Protein AF-A0A2V6Y7Y0-F1 (afdb_monomer)

Secondary structure (DSSP, 8-state):
---------PPPTTS--PPEEEE-TTS-EEEEE-HHHHH----------------------

Radius of gyration: 23.79 Å; Cα contacts (8 Å, |Δi|>4): 30; chains: 1; bounding box: 24×74×53 Å

Sequence (61 aa):
MKDNLELVRLPSSDESIAPVTILDAQGHVVRVVAAAEFRSTEPRVAASRPPAALRRRRGGE

Mean predicted aligned error: 16.33 Å

Structure (mmCIF, N/CA/C/O backbone):
data_AF-A0A2V6Y7Y0-F1
#
_entry.id   AF-A0A2V6Y7Y0-F1
#
loop_
_atom_site.group_PDB
_atom_site.id
_atom_site.type_symbol
_atom_site.label_atom_id
_atom_site.label_alt_id
_atom_site.label_comp_id
_atom_site.label_asym_id
_atom_site.label_entity_id
_atom_site.label_seq_id
_atom_site.pdbx_PDB_ins_code
_atom_site.Cartn_x
_atom_site.Cartn_y
_atom_site.Cartn_z
_atom_site.occupancy
_atom_site.B_iso_or_equiv
_atom_site.auth_seq_id
_atom_site.auth_comp_id
_atom_site.auth_asym_id
_atom_site.auth_atom_id
_atom_site.pdbx_PDB_model_num
ATOM 1 N N . MET A 1 1 ? -17.097 41.210 1.621 1.00 41.12 1 MET A N 1
ATOM 2 C CA . MET A 1 1 ? -16.811 39.761 1.671 1.00 41.12 1 MET A CA 1
ATOM 3 C C . MET A 1 1 ? -15.548 39.546 0.860 1.00 41.12 1 MET A C 1
ATOM 5 O O . MET A 1 1 ? -15.476 40.107 -0.220 1.00 41.12 1 MET A O 1
ATOM 9 N N . LYS A 1 2 ? -14.517 38.913 1.431 1.00 47.19 2 LYS A N 1
ATOM 10 C CA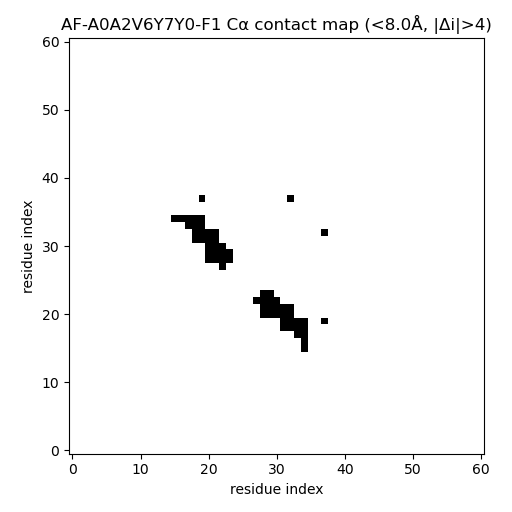 . LYS A 1 2 ? -13.268 38.602 0.721 1.00 47.19 2 LYS A CA 1
ATOM 11 C C . LYS A 1 2 ? -13.320 37.132 0.336 1.00 47.19 2 LYS A C 1
ATOM 13 O O . LYS A 1 2 ? -13.417 36.273 1.213 1.00 47.19 2 LYS A O 1
ATOM 18 N N . ASP A 1 3 ? -13.293 36.886 -0.958 1.00 56.38 3 ASP A N 1
ATOM 19 C CA . ASP A 1 3 ? -13.331 35.566 -1.571 1.00 56.38 3 ASP A CA 1
ATOM 20 C C . ASP A 1 3 ? -11.981 34.900 -1.275 1.00 56.38 3 ASP A C 1
ATOM 22 O O . ASP A 1 3 ? -10.958 35.210 -1.883 1.00 56.38 3 ASP A O 1
ATOM 26 N N . ASN A 1 4 ? -11.952 34.042 -0.252 1.00 59.59 4 ASN A N 1
ATOM 27 C CA . ASN A 1 4 ? -10.785 33.223 0.059 1.00 59.59 4 ASN A CA 1
ATOM 28 C C . ASN A 1 4 ? -10.722 32.103 -0.981 1.00 59.59 4 ASN A C 1
ATOM 30 O O . ASN A 1 4 ? -11.182 30.989 -0.743 1.00 59.59 4 ASN A O 1
ATOM 34 N N . LEU A 1 5 ? -10.174 32.413 -2.155 1.00 65.69 5 LEU A N 1
ATOM 35 C CA . LEU A 1 5 ? -9.699 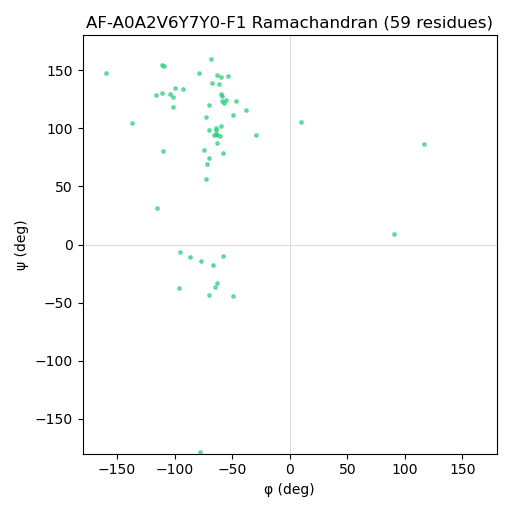31.405 -3.097 1.00 65.69 5 LEU A CA 1
ATOM 36 C C . LEU A 1 5 ? -8.416 30.794 -2.519 1.00 65.69 5 LEU A C 1
ATOM 38 O O . LEU A 1 5 ? -7.313 31.044 -3.004 1.00 65.69 5 LEU A O 1
ATOM 42 N N . GLU A 1 6 ? -8.553 30.031 -1.434 1.00 66.31 6 GLU A N 1
ATOM 43 C CA . GLU A 1 6 ? -7.499 29.124 -1.002 1.00 66.31 6 GLU A CA 1
ATOM 44 C C . GLU A 1 6 ? -7.350 28.082 -2.109 1.00 66.31 6 GLU A C 1
ATOM 46 O O . GLU A 1 6 ? -8.175 27.184 -2.280 1.00 66.31 6 GLU A O 1
ATOM 51 N N . LEU A 1 7 ? -6.329 28.273 -2.940 1.00 65.31 7 LEU A N 1
ATOM 52 C CA . LEU A 1 7 ? -5.945 27.325 -3.967 1.00 65.31 7 LEU A CA 1
ATOM 53 C C . LEU A 1 7 ? 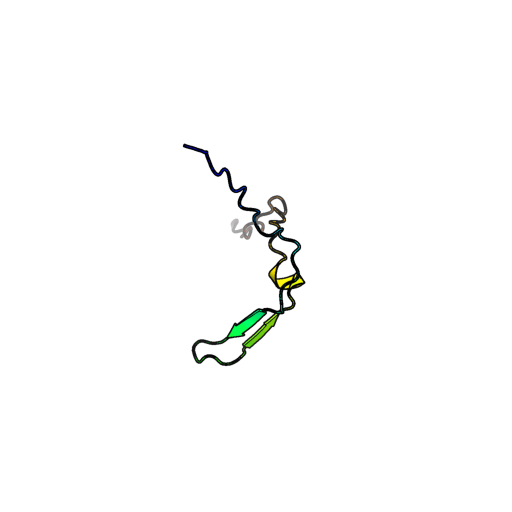-5.518 26.038 -3.254 1.00 65.31 7 LEU A C 1
ATOM 55 O O . LEU A 1 7 ? -4.369 25.915 -2.828 1.00 65.31 7 LEU A O 1
ATOM 59 N N . VAL A 1 8 ? -6.450 25.097 -3.099 1.00 70.56 8 VAL A N 1
ATOM 60 C CA . VAL A 1 8 ? -6.170 23.768 -2.557 1.00 70.56 8 VAL A CA 1
ATOM 61 C C . VAL A 1 8 ? -5.144 23.114 -3.477 1.00 70.56 8 VAL A C 1
ATOM 63 O O . VAL A 1 8 ? -5.461 22.676 -4.584 1.00 70.56 8 VAL A O 1
ATOM 66 N N . ARG A 1 9 ? -3.880 23.096 -3.044 1.00 69.75 9 ARG A N 1
ATOM 67 C CA . ARG A 1 9 ? -2.822 22.378 -3.748 1.00 69.75 9 ARG A CA 1
ATOM 68 C C . ARG A 1 9 ? -3.053 20.896 -3.523 1.00 69.75 9 ARG A C 1
ATOM 70 O O . ARG A 1 9 ? -2.888 20.401 -2.412 1.00 69.75 9 ARG A O 1
ATOM 77 N N . LEU A 1 10 ? -3.451 20.204 -4.582 1.00 70.25 10 LEU A N 1
ATOM 78 C CA . LEU A 1 10 ? -3.497 18.752 -4.559 1.00 70.25 10 LEU A CA 1
ATOM 79 C C . LEU A 1 10 ? -2.061 18.215 -4.473 1.00 70.25 10 LEU A C 1
ATOM 81 O O . LEU A 1 10 ? -1.174 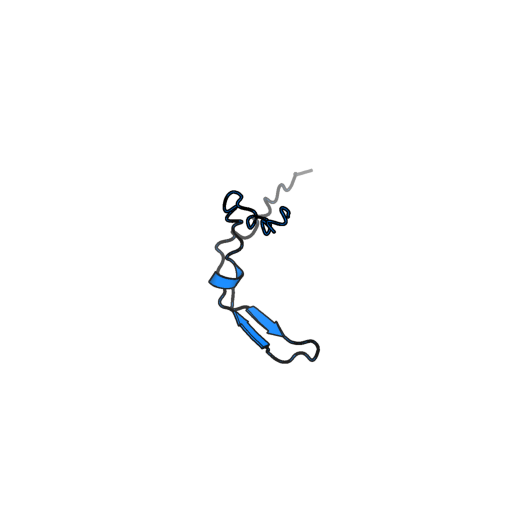18.767 -5.135 1.00 70.25 10 LEU A O 1
ATOM 85 N N . PRO A 1 11 ? -1.819 17.168 -3.667 1.00 66.19 11 PRO A N 1
ATOM 86 C CA . PRO A 1 11 ? -0.514 16.534 -3.596 1.00 66.19 11 PRO A CA 1
ATOM 87 C C . PRO A 1 11 ? -0.131 16.029 -4.986 1.00 66.19 11 PRO A C 1
ATOM 89 O O . PRO A 1 11 ? -0.901 15.346 -5.667 1.00 66.19 11 PRO A O 1
ATOM 92 N N . SER A 1 12 ? 1.058 16.418 -5.433 1.00 68.69 12 SER A N 1
ATOM 93 C CA . SER A 1 12 ? 1.630 15.945 -6.687 1.00 68.69 12 SER A CA 1
ATOM 94 C C . SER A 1 12 ? 1.815 14.429 -6.628 1.00 68.69 12 SER A C 1
ATOM 96 O O . SER A 1 12 ? 2.299 13.903 -5.628 1.00 68.69 12 SER A O 1
ATOM 98 N N . SER A 1 13 ? 1.498 13.727 -7.720 1.00 64.25 13 SER A N 1
ATOM 99 C CA . SER A 1 13 ? 1.626 12.262 -7.825 1.00 64.25 13 SER A CA 1
ATOM 100 C C . SER A 1 13 ? 3.046 11.722 -7.588 1.00 64.25 13 SER A C 1
ATOM 102 O O . SER A 1 13 ? 3.220 10.513 -7.462 1.00 64.25 13 SER A O 1
ATOM 104 N N . ASP A 1 14 ? 4.045 12.605 -7.510 1.00 64.81 14 ASP A N 1
ATOM 105 C CA . ASP A 1 14 ? 5.451 12.290 -7.250 1.00 64.81 14 ASP A CA 1
ATOM 106 C C . ASP A 1 14 ? 5.814 12.213 -5.751 1.00 64.81 14 ASP A C 1
ATOM 108 O O . ASP A 1 14 ? 6.870 11.703 -5.397 1.00 64.81 14 ASP A O 1
ATOM 112 N N . GLU A 1 15 ? 4.939 12.638 -4.831 1.00 71.12 15 GLU A N 1
ATOM 113 C CA . GLU A 1 15 ? 5.237 12.679 -3.385 1.00 71.12 15 GLU A CA 1
ATOM 114 C C . GLU A 1 15 ? 5.686 11.309 -2.849 1.00 71.12 15 GLU A C 1
ATOM 116 O O . GLU A 1 15 ? 4.974 10.344 -3.039 1.00 71.12 15 GLU A O 1
ATOM 121 N N . SER A 1 16 ? 6.840 11.146 -2.203 1.00 74.12 16 SER A N 1
ATOM 122 C CA . SER A 1 16 ? 7.292 9.802 -1.792 1.00 74.12 16 SER A CA 1
ATOM 123 C C . SER A 1 16 ? 6.296 9.117 -0.838 1.00 74.12 16 SER A C 1
ATOM 125 O O . SER A 1 16 ? 5.907 9.703 0.169 1.00 74.12 16 SER A O 1
ATOM 127 N N . ILE A 1 17 ? 5.898 7.872 -1.129 1.00 80.94 17 ILE A N 1
ATOM 128 C CA . ILE A 1 17 ? 5.045 7.059 -0.241 1.00 80.94 17 ILE A CA 1
ATOM 129 C C . ILE A 1 17 ? 5.832 5.886 0.337 1.00 80.94 17 ILE A C 1
ATOM 131 O O . ILE A 1 17 ? 6.791 5.398 -0.260 1.00 80.94 17 ILE A O 1
ATOM 135 N N . ALA A 1 18 ? 5.397 5.403 1.499 1.00 90.25 18 ALA A N 1
ATOM 136 C CA . ALA A 1 18 ? 5.907 4.167 2.074 1.00 90.25 18 ALA A CA 1
ATOM 137 C C . ALA A 1 18 ? 5.482 2.938 1.235 1.00 90.25 18 ALA A C 1
ATOM 139 O O . ALA A 1 18 ? 4.504 3.007 0.482 1.00 90.25 18 ALA A O 1
ATOM 140 N N . PRO A 1 19 ? 6.186 1.797 1.363 1.00 92.88 19 PRO A N 1
ATOM 141 C CA . PRO A 1 19 ? 5.731 0.525 0.812 1.00 92.88 19 PRO A CA 1
ATOM 142 C C . PRO A 1 19 ? 4.315 0.167 1.281 1.00 92.88 19 PRO A C 1
ATOM 144 O O . PRO A 1 19 ? 3.934 0.426 2.423 1.00 92.88 19 PRO A O 1
ATOM 147 N N . VAL A 1 20 ? 3.550 -0.476 0.405 1.00 93.69 20 VAL A N 1
ATOM 148 C CA . VAL A 1 20 ? 2.178 -0.910 0.678 1.00 93.69 20 VAL A CA 1
ATOM 149 C C . VAL A 1 20 ? 2.186 -2.340 1.193 1.00 93.69 20 VAL A C 1
ATOM 151 O O . VAL A 1 20 ? 2.832 -3.211 0.617 1.00 93.69 20 VAL A O 1
ATOM 154 N N . THR A 1 21 ? 1.439 -2.597 2.262 1.00 97.06 21 THR A N 1
ATOM 155 C CA . THR A 1 21 ? 1.273 -3.946 2.813 1.00 97.06 21 THR A CA 1
ATOM 156 C C . THR A 1 21 ? -0.099 -4.493 2.435 1.00 97.06 21 THR A C 1
ATOM 158 O O . THR A 1 21 ? -1.111 -3.830 2.642 1.00 97.06 21 THR A O 1
ATOM 161 N N . ILE A 1 22 ? -0.133 -5.702 1.883 1.00 96.69 22 ILE A N 1
ATOM 162 C CA . ILE A 1 22 ? -1.350 -6.440 1.544 1.00 96.69 22 ILE A CA 1
ATOM 163 C C . ILE A 1 22 ? -1.584 -7.476 2.637 1.00 96.69 22 ILE A C 1
ATOM 165 O O . ILE A 1 22 ? -0.689 -8.272 2.937 1.00 96.69 22 ILE A O 1
ATOM 169 N N . LEU A 1 23 ? -2.787 -7.461 3.204 1.00 98.25 23 LEU A N 1
ATOM 170 C CA . LEU A 1 23 ? -3.210 -8.375 4.258 1.00 98.25 23 LEU A CA 1
ATOM 171 C C . LEU A 1 23 ? -4.243 -9.382 3.733 1.00 98.25 23 LEU A C 1
ATOM 173 O O . LEU A 1 23 ? -4.960 -9.090 2.774 1.00 98.25 23 LEU A O 1
ATOM 177 N N . ASP A 1 24 ? -4.320 -10.554 4.361 1.00 98.06 24 ASP A N 1
ATOM 178 C CA . ASP A 1 24 ? -5.426 -11.497 4.170 1.00 98.06 24 ASP A CA 1
ATOM 179 C C . ASP A 1 24 ? -6.681 -11.061 4.954 1.00 98.06 24 ASP A C 1
ATOM 181 O O . ASP A 1 24 ? -6.707 -10.024 5.622 1.00 98.06 24 ASP A O 1
ATOM 185 N N . ALA A 1 25 ? -7.746 -11.864 4.877 1.00 97.75 25 ALA A N 1
ATOM 186 C CA . ALA A 1 25 ? -9.007 -11.582 5.564 1.00 97.75 25 ALA A CA 1
ATOM 187 C C . ALA A 1 25 ? -8.900 -11.648 7.101 1.00 97.75 25 ALA A C 1
ATOM 189 O O . ALA A 1 25 ? -9.773 -11.139 7.801 1.00 97.75 25 ALA A O 1
ATOM 190 N N . GLN A 1 26 ? -7.854 -12.284 7.624 1.00 98.38 26 GLN A N 1
ATOM 191 C CA . GLN A 1 26 ? -7.556 -12.414 9.046 1.00 98.38 26 GLN A CA 1
ATOM 192 C C . GLN A 1 26 ? -6.578 -11.328 9.527 1.00 98.38 26 GLN A C 1
ATOM 194 O O . GLN A 1 26 ? -6.345 -11.207 10.728 1.00 98.38 26 GLN A O 1
ATOM 199 N N . GLY A 1 27 ? -6.041 -10.513 8.613 1.00 97.81 27 GLY A N 1
ATOM 200 C CA . GLY A 1 27 ? -5.095 -9.441 8.901 1.00 97.81 27 GLY A CA 1
ATOM 201 C C . GLY A 1 27 ? -3.623 -9.861 8.851 1.00 97.81 27 GLY A C 1
ATOM 202 O O . GLY A 1 27 ? -2.766 -9.063 9.229 1.00 97.81 27 GLY A O 1
ATOM 203 N N . HIS A 1 28 ? -3.290 -11.070 8.391 1.00 98.25 28 HIS A N 1
ATOM 204 C CA . HIS A 1 28 ? -1.893 -11.478 8.233 1.00 98.25 28 HIS A CA 1
ATOM 205 C C . HIS A 1 28 ? -1.279 -10.887 6.969 1.00 98.25 28 HIS A C 1
ATO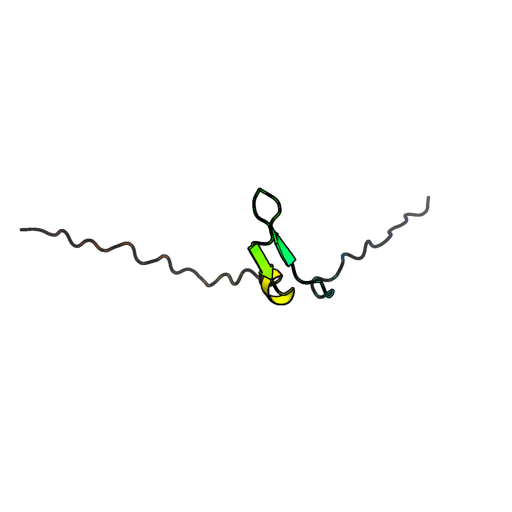M 207 O O . HIS A 1 28 ? -1.941 -10.741 5.944 1.00 98.25 28 HIS A O 1
ATOM 213 N N . VAL A 1 29 ? 0.020 -10.591 7.023 1.00 97.69 29 VAL A N 1
ATOM 214 C CA . VAL A 1 29 ? 0.754 -10.046 5.879 1.00 97.69 29 VAL A CA 1
ATOM 215 C C . VAL A 1 29 ? 0.919 -11.107 4.797 1.00 97.69 29 VAL A C 1
ATOM 217 O O . VAL A 1 29 ? 1.573 -12.125 5.003 1.00 97.69 29 VAL A O 1
ATOM 220 N N . VAL A 1 30 ? 0.376 -10.817 3.618 1.00 97.81 30 VAL A N 1
ATOM 221 C CA . VAL A 1 30 ? 0.511 -11.647 2.415 1.00 97.81 30 VAL A CA 1
ATOM 222 C C . VAL A 1 30 ? 1.643 -11.136 1.529 1.00 97.81 30 VAL A C 1
ATOM 224 O O . VAL A 1 30 ? 2.358 -11.927 0.916 1.00 97.81 30 VAL A O 1
ATOM 227 N N . ARG A 1 31 ? 1.822 -9.810 1.440 1.00 97.12 31 ARG A N 1
ATOM 228 C CA . ARG A 1 31 ? 2.862 -9.195 0.602 1.00 97.12 31 ARG A CA 1
ATOM 229 C C . ARG A 1 31 ? 3.180 -7.769 1.040 1.00 97.12 31 ARG A C 1
ATOM 231 O O . ARG A 1 31 ? 2.286 -7.030 1.436 1.00 97.12 31 ARG A O 1
ATOM 238 N N . VAL A 1 32 ? 4.435 -7.362 0.867 1.00 95.75 32 VAL A N 1
ATOM 239 C CA . VAL A 1 32 ? 4.853 -5.953 0.897 1.00 95.75 32 VAL A CA 1
ATOM 240 C C . VAL A 1 32 ? 5.258 -5.541 -0.519 1.00 95.75 32 VAL A C 1
ATOM 242 O O . VAL A 1 32 ? 6.005 -6.255 -1.187 1.00 95.75 32 VAL A O 1
ATOM 245 N N . VAL A 1 33 ? 4.729 -4.418 -0.995 1.00 94.50 33 VAL A N 1
ATOM 246 C CA . VAL A 1 33 ? 4.907 -3.886 -2.350 1.00 94.50 33 VAL A CA 1
ATOM 247 C C . VAL A 1 33 ? 5.632 -2.551 -2.255 1.00 94.50 33 VAL A C 1
ATOM 249 O O . VAL A 1 33 ? 5.223 -1.670 -1.500 1.00 94.50 33 VAL A O 1
ATOM 252 N N . ALA A 1 34 ? 6.710 -2.380 -3.018 1.00 91.94 34 ALA A N 1
ATOM 253 C CA . ALA A 1 34 ? 7.416 -1.106 -3.061 1.00 91.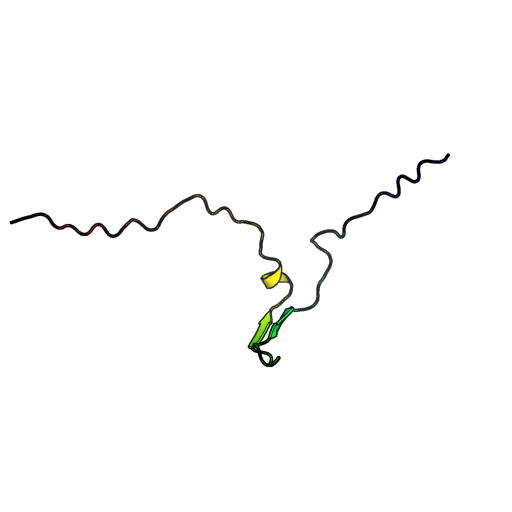94 34 ALA A CA 1
ATOM 254 C C . ALA A 1 34 ? 6.510 0.002 -3.629 1.00 91.94 34 ALA A C 1
ATOM 256 O O . ALA A 1 34 ? 5.723 -0.226 -4.547 1.00 91.94 34 ALA A O 1
ATOM 257 N N . ALA A 1 35 ? 6.673 1.223 -3.122 1.00 86.88 35 ALA A N 1
ATOM 258 C CA . ALA A 1 35 ? 5.907 2.402 -3.527 1.00 86.88 35 ALA A CA 1
ATOM 259 C C . ALA A 1 35 ? 5.829 2.609 -5.051 1.00 86.88 35 ALA A C 1
ATOM 261 O O . ALA A 1 35 ? 4.758 2.873 -5.594 1.00 86.88 35 ALA A O 1
ATOM 262 N N . ALA A 1 36 ? 6.958 2.447 -5.747 1.00 85.12 36 ALA A N 1
ATOM 263 C CA . ALA A 1 36 ? 7.051 2.623 -7.196 1.00 85.12 36 ALA A CA 1
ATOM 264 C C . ALA A 1 36 ? 6.230 1.585 -7.986 1.00 85.12 36 ALA A C 1
ATOM 266 O O . ALA A 1 36 ? 5.626 1.913 -9.007 1.00 85.12 36 ALA A O 1
ATOM 267 N N . GLU A 1 37 ? 6.170 0.341 -7.500 1.00 87.00 37 GLU A N 1
ATOM 268 C CA . GLU A 1 37 ? 5.373 -0.723 -8.122 1.00 87.00 37 GLU A CA 1
ATOM 269 C C . GLU A 1 37 ? 3.877 -0.453 -7.922 1.00 87.00 37 GLU A C 1
ATOM 271 O O . GLU A 1 37 ? 3.105 -0.527 -8.874 1.00 87.00 37 GLU A O 1
ATOM 276 N N . PHE A 1 38 ? 3.472 -0.045 -6.715 1.00 85.69 38 PHE A N 1
ATOM 277 C CA . PHE A 1 38 ? 2.075 0.291 -6.417 1.00 85.69 38 PHE A CA 1
ATOM 278 C C . PHE A 1 38 ? 1.570 1.497 -7.225 1.00 85.69 38 PHE A C 1
ATOM 280 O O . PHE A 1 38 ? 0.409 1.552 -7.627 1.00 85.69 38 PHE A O 1
ATOM 287 N N . ARG A 1 39 ? 2.457 2.455 -7.505 1.00 79.44 39 ARG A N 1
ATOM 288 C CA . ARG A 1 39 ? 2.161 3.644 -8.312 1.00 79.44 39 ARG A CA 1
ATOM 289 C C . ARG A 1 39 ? 2.099 3.410 -9.808 1.00 79.44 39 ARG A C 1
ATOM 291 O O . ARG A 1 39 ? 1.607 4.298 -10.497 1.00 79.44 39 ARG A O 1
ATOM 298 N N . SER 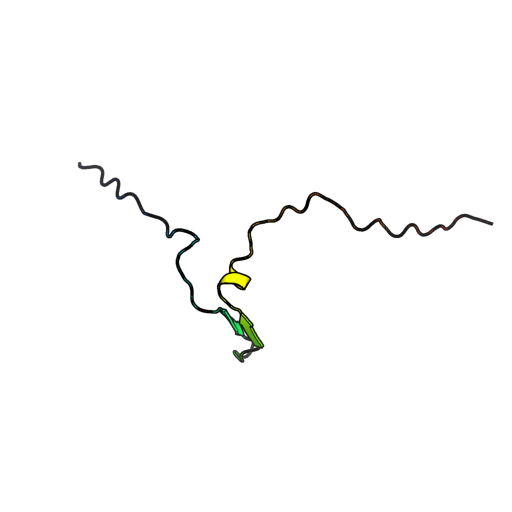A 1 40 ? 2.572 2.270 -10.313 1.00 70.38 40 SER A N 1
ATOM 299 C CA . SER A 1 40 ? 2.626 1.962 -11.751 1.00 70.38 40 SER A CA 1
ATOM 300 C C . SER A 1 40 ? 1.236 1.674 -12.343 1.00 70.38 40 SER A C 1
ATOM 302 O O . SER A 1 40 ? 0.983 0.629 -12.933 1.00 70.38 40 SER A O 1
ATOM 304 N N . THR A 1 41 ? 0.326 2.632 -12.179 1.00 61.09 41 THR A N 1
ATOM 305 C CA . THR A 1 41 ? -1.014 2.705 -12.760 1.00 61.09 41 THR A CA 1
ATOM 306 C C . THR A 1 41 ? -1.123 3.890 -13.716 1.00 61.09 41 THR A C 1
ATOM 308 O O . THR A 1 41 ? -2.205 4.434 -13.915 1.00 61.09 41 THR A O 1
ATOM 311 N N . GLU A 1 42 ? -0.030 4.273 -14.386 1.00 58.50 42 GLU A N 1
ATOM 312 C CA . GLU A 1 42 ? -0.239 4.869 -15.701 1.00 58.50 42 GLU A CA 1
ATOM 313 C C . GLU A 1 42 ? -0.986 3.818 -16.528 1.00 58.50 42 GLU A C 1
ATOM 315 O O . GLU A 1 42 ? -0.502 2.684 -16.652 1.00 58.50 42 GLU A O 1
ATOM 320 N N . PRO A 1 43 ? -2.168 4.129 -17.087 1.00 48.78 43 PRO A N 1
ATOM 321 C CA . PRO A 1 43 ? -2.736 3.271 -18.092 1.00 48.78 43 PRO A CA 1
ATOM 322 C C . PRO A 1 43 ? -1.773 3.373 -19.266 1.00 48.78 43 PRO A C 1
ATOM 324 O O . PRO A 1 43 ? -1.893 4.243 -20.128 1.00 48.78 43 PRO A O 1
ATOM 327 N N . ARG A 1 44 ? -0.823 2.441 -19.350 1.00 52.62 44 ARG A N 1
ATOM 328 C CA . ARG A 1 44 ? -0.342 2.026 -20.652 1.00 52.62 44 ARG A CA 1
ATOM 329 C C . ARG A 1 44 ? -1.573 1.407 -21.289 1.00 52.62 44 ARG A C 1
ATOM 331 O O . ARG A 1 44 ? -1.822 0.211 -21.159 1.00 52.62 44 ARG A O 1
ATOM 338 N N . VAL A 1 45 ? -2.375 2.245 -21.943 1.00 51.34 45 VAL A N 1
ATOM 339 C CA . VAL A 1 45 ? -3.232 1.839 -23.045 1.00 51.34 45 VAL A CA 1
ATOM 340 C C . VAL A 1 45 ? -2.258 1.246 -24.057 1.00 51.34 45 VAL A C 1
ATOM 342 O O . VAL A 1 45 ? -1.786 1.901 -24.980 1.00 51.34 45 VAL A O 1
ATOM 345 N N . ALA A 1 46 ? -1.839 0.007 -23.804 1.00 50.09 46 ALA A N 1
ATOM 346 C CA . ALA A 1 46 ? -1.211 -0.834 -24.782 1.00 50.09 46 ALA A CA 1
ATOM 347 C C . ALA A 1 46 ? -2.318 -1.027 -25.802 1.00 50.09 46 ALA A C 1
ATOM 349 O O . ALA A 1 46 ? -3.277 -1.757 -25.555 1.00 50.09 46 ALA A O 1
ATOM 350 N N . ALA A 1 47 ? -2.234 -0.237 -26.870 1.00 53.59 47 ALA A N 1
ATOM 351 C CA . ALA A 1 47 ? -3.134 -0.282 -27.996 1.00 53.59 47 ALA A CA 1
ATOM 352 C C . ALA A 1 47 ? -3.495 -1.743 -28.296 1.00 53.59 47 ALA A C 1
ATOM 354 O O . ALA A 1 47 ? -2.634 -2.573 -28.584 1.00 53.59 47 ALA A O 1
ATOM 355 N N . SER A 1 48 ? -4.782 -2.026 -28.126 1.00 56.25 48 SER A N 1
ATOM 356 C CA . SER A 1 48 ? -5.561 -3.137 -28.649 1.00 56.25 48 SER A CA 1
ATOM 357 C C . SER A 1 48 ?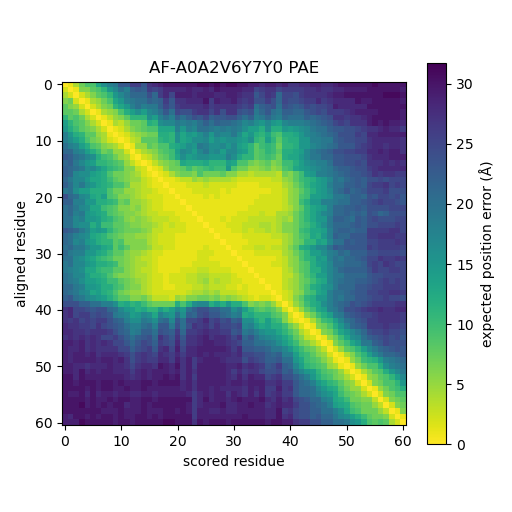 -4.776 -4.258 -29.338 1.00 56.25 48 SER A C 1
ATOM 359 O O . SER A 1 48 ? -4.462 -4.179 -30.525 1.00 56.25 48 SER A O 1
ATOM 361 N N . ARG A 1 49 ? -4.630 -5.397 -28.659 1.00 58.56 49 ARG A N 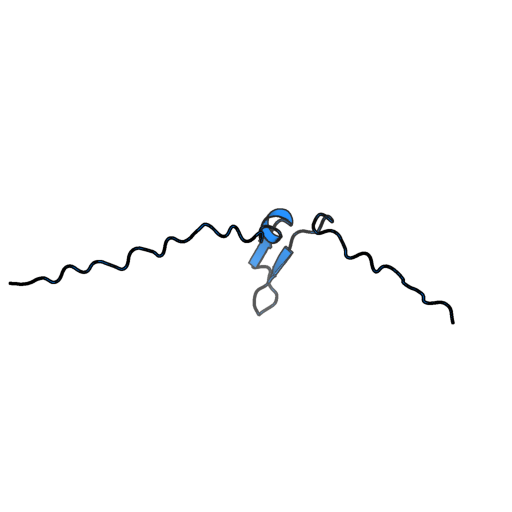1
ATOM 362 C CA . ARG A 1 49 ? -4.730 -6.689 -29.348 1.00 58.56 49 ARG A CA 1
ATOM 363 C C . ARG A 1 49 ? -5.560 -7.643 -28.499 1.00 58.56 49 ARG A C 1
ATOM 365 O O . ARG A 1 49 ? -5.052 -8.133 -27.493 1.00 58.56 49 ARG A O 1
ATOM 372 N N . PRO A 1 50 ? -6.828 -7.914 -28.863 1.00 55.34 50 PRO A N 1
ATOM 373 C CA . PRO A 1 50 ? -7.529 -9.025 -28.244 1.00 55.34 50 PRO A CA 1
ATOM 374 C C . PRO A 1 50 ? -6.743 -10.315 -28.537 1.00 55.34 50 PRO A C 1
ATOM 376 O O . PRO A 1 50 ? -6.165 -10.437 -29.628 1.00 55.34 50 PRO A O 1
ATOM 379 N N . PRO A 1 51 ? -6.692 -11.280 -27.600 1.00 51.94 51 PRO A N 1
ATOM 380 C CA . PRO A 1 51 ? -6.171 -12.599 -27.911 1.00 51.94 51 PRO A CA 1
ATOM 381 C C . PRO A 1 51 ? -6.997 -13.131 -29.077 1.00 51.94 51 PRO A C 1
ATOM 383 O O . PRO A 1 51 ? -8.226 -13.168 -29.007 1.00 51.94 51 PRO A O 1
ATOM 386 N N . ALA A 1 52 ? -6.321 -13.453 -30.182 1.00 59.41 52 ALA A N 1
ATOM 387 C CA . ALA A 1 52 ? -6.949 -14.021 -31.359 1.00 59.41 52 ALA A CA 1
ATOM 388 C C . ALA A 1 52 ? -7.828 -15.184 -30.899 1.00 59.41 52 ALA A C 1
ATOM 390 O O . ALA A 1 52 ? -7.323 -16.187 -30.391 1.00 59.41 52 ALA A O 1
ATOM 391 N N . ALA A 1 53 ? -9.143 -14.992 -31.018 1.00 56.44 53 ALA A N 1
ATOM 392 C CA . ALA A 1 53 ? -10.130 -15.998 -30.705 1.00 56.44 53 ALA A CA 1
ATOM 393 C C . ALA A 1 53 ? -9.681 -17.305 -31.351 1.00 56.44 53 ALA A C 1
ATOM 395 O O . ALA A 1 53 ? -9.424 -17.351 -32.556 1.00 56.44 53 ALA A O 1
ATOM 396 N N . LEU A 1 54 ? -9.544 -18.325 -30.507 1.00 59.44 54 LEU A N 1
ATOM 397 C CA . LEU A 1 54 ? -9.375 -19.728 -30.833 1.00 59.44 54 LEU A CA 1
ATOM 398 C C . LEU A 1 54 ? -10.068 -20.047 -32.169 1.00 59.44 54 LEU A C 1
ATOM 400 O O . LEU A 1 54 ? -11.272 -20.309 -32.215 1.00 59.44 54 LEU A O 1
ATOM 404 N N . ARG A 1 55 ? -9.310 -20.009 -33.273 1.00 59.47 55 ARG A N 1
ATOM 405 C CA . ARG A 1 55 ? -9.744 -20.473 -34.593 1.00 59.47 55 ARG A CA 1
ATOM 406 C C . ARG A 1 55 ? -9.831 -21.995 -34.510 1.00 59.47 55 ARG A C 1
ATOM 408 O O . ARG A 1 55 ? -8.974 -22.704 -35.029 1.00 59.47 55 ARG A O 1
ATOM 415 N N . ARG A 1 56 ? -10.872 -22.505 -33.841 1.00 59.00 56 ARG A N 1
ATOM 416 C CA . ARG A 1 56 ? -11.336 -23.883 -34.011 1.00 59.00 56 ARG A CA 1
ATOM 417 C C . ARG A 1 56 ? -11.735 -24.020 -35.473 1.00 59.00 56 ARG A C 1
ATOM 419 O O . ARG A 1 56 ? -12.856 -23.698 -35.854 1.00 59.00 56 ARG A O 1
ATOM 426 N N . ARG A 1 57 ? -10.798 -24.477 -36.301 1.00 57.50 57 ARG A N 1
ATOM 427 C CA . ARG A 1 57 ? -11.124 -25.094 -37.580 1.00 57.50 57 ARG A CA 1
ATOM 428 C C . ARG A 1 57 ? -11.900 -26.373 -37.262 1.00 57.50 57 ARG A C 1
ATOM 430 O O . ARG A 1 57 ? -11.309 -27.401 -36.969 1.00 57.50 57 ARG A O 1
ATOM 437 N N . ARG A 1 58 ? -13.227 -26.283 -37.269 1.00 54.84 58 ARG A N 1
ATOM 438 C CA . ARG A 1 58 ? -14.079 -27.390 -37.709 1.00 54.84 58 ARG A CA 1
ATOM 439 C C . ARG A 1 58 ? -14.697 -26.971 -39.040 1.00 54.84 58 ARG A C 1
ATOM 441 O O . ARG A 1 58 ? -15.799 -26.443 -39.072 1.00 54.84 58 ARG A O 1
ATOM 448 N N . GLY A 1 59 ? -13.928 -27.119 -40.110 1.00 51.19 59 GLY A N 1
ATOM 449 C CA . GLY A 1 59 ? -14.445 -27.778 -41.311 1.00 51.19 59 GLY A CA 1
ATOM 450 C C . GLY A 1 59 ? -13.896 -29.204 -41.216 1.00 51.19 59 GLY A C 1
ATOM 451 O O . GLY A 1 59 ? -12.772 -29.359 -40.750 1.00 51.19 59 GLY A O 1
ATOM 452 N N . GLY A 1 60 ? -14.640 -30.271 -41.450 1.00 47.03 60 GLY A N 1
ATOM 453 C CA . GLY A 1 60 ? -15.673 -30.427 -42.456 1.00 47.03 60 GLY A CA 1
ATOM 454 C C . GLY A 1 60 ? -15.172 -31.526 -43.380 1.00 47.03 60 GLY A C 1
ATOM 455 O O . GLY A 1 60 ? -14.469 -31.208 -44.328 1.00 47.03 60 GLY A O 1
ATOM 456 N N . GLU A 1 61 ? -15.462 -32.773 -43.014 1.00 44.50 61 GLU A N 1
ATOM 457 C CA . GLU A 1 61 ? -15.698 -33.937 -43.880 1.00 44.50 61 GLU A CA 1
ATOM 458 C C . GLU A 1 61 ? -16.374 -35.022 -43.032 1.00 44.50 61 GLU A C 1
ATOM 460 O O . GLU A 1 61 ? -15.966 -35.176 -41.853 1.00 44.50 61 GLU A O 1
#

Foldseek 3Di:
DDPPPPVPDDDDLPPDDQWDFDADPVGHTPDTGGPVRVSPPPPPCVDDDDDPPPPPPPDDD

pLDDT: mean 71.76, std 18.09, range [41.12, 98.38]

Solvent-accessible surface area (backbone atoms only — not comparable to full-atom values): 4494 Å² total; per-residue (Å²): 136,82,85,80,78,72,76,79,77,72,83,61,94,78,64,89,64,72,62,48,76,42,59,50,100,88,64,50,82,75,46,78,41,54,37,71,67,74,60,67,68,68,79,75,74,69,76,84,74,76,78,78,71,83,80,74,80,80,75,88,131